Protein AF-A0A1W9U8R4-F1 (afdb_monomer)

Mean predicted aligned error: 6.57 Å

Sequence (108 aa):
MMEIALIGDRHTIYGFRLAGIKKTFLIEDSRQEDIRGILKDLFEDSTALILITEKIAAKIRVLLEEANRFRKGIMPIILQIPDSGGPLISAVDPMRELIKRTVGFEIA

pLDDT: mean 86.46, std 8.73, range [57.38, 96.38]

Structure (mmCIF, N/CA/C/O backbone):
data_AF-A0A1W9U8R4-F1
#
_entry.id   AF-A0A1W9U8R4-F1
#
loop_
_atom_site.group_PDB
_atom_site.id
_atom_site.type_symbol
_atom_site.label_atom_id
_atom_site.label_alt_id
_atom_site.label_comp_id
_atom_site.label_asym_id
_atom_site.label_entity_id
_atom_site.label_seq_id
_atom_site.pdbx_PDB_ins_code
_atom_site.Cartn_x
_atom_site.Cartn_y
_atom_site.Cartn_z
_atom_site.occupancy
_atom_site.B_iso_or_equiv
_atom_site.auth_seq_id
_atom_site.auth_comp_id
_atom_site.auth_asym_id
_atom_site.auth_atom_id
_atom_site.pdbx_PDB_model_num
ATOM 1 N N . MET A 1 1 ? -12.034 -2.501 14.648 1.00 57.38 1 MET A N 1
ATOM 2 C CA . MET A 1 1 ? -11.620 -3.745 13.955 1.00 57.38 1 MET A CA 1
ATOM 3 C C . MET A 1 1 ? -10.298 -3.462 13.265 1.00 57.38 1 MET A C 1
ATOM 5 O O . MET A 1 1 ? -10.107 -2.329 12.855 1.00 57.38 1 MET A O 1
ATOM 9 N N . MET A 1 2 ? -9.389 -4.435 13.179 1.00 75.19 2 MET A N 1
ATOM 10 C CA . MET A 1 2 ? -8.148 -4.269 12.414 1.00 75.19 2 MET A CA 1
ATOM 11 C C . MET A 1 2 ? -8.481 -4.378 10.927 1.00 75.19 2 MET A C 1
ATOM 13 O O . MET A 1 2 ? -8.831 -5.457 10.456 1.00 75.19 2 MET A O 1
ATOM 17 N N . GLU A 1 3 ? -8.434 -3.258 10.210 1.00 89.12 3 GLU A N 1
ATOM 18 C CA . GLU A 1 3 ? -8.718 -3.235 8.775 1.00 89.12 3 GLU A CA 1
ATOM 19 C C . GLU A 1 3 ? -7.447 -3.430 7.943 1.00 89.12 3 GLU A C 1
ATOM 21 O O . GLU A 1 3 ? -6.364 -2.962 8.309 1.00 89.12 3 GLU A O 1
ATOM 26 N N . ILE A 1 4 ? -7.602 -4.106 6.803 1.00 93.69 4 ILE A N 1
ATOM 27 C CA . ILE A 1 4 ? -6.568 -4.246 5.777 1.00 93.69 4 ILE A CA 1
ATOM 28 C C . ILE A 1 4 ? -6.966 -3.364 4.596 1.00 93.69 4 ILE A C 1
ATOM 30 O O . ILE A 1 4 ? -8.079 -3.488 4.077 1.00 93.69 4 ILE A O 1
ATOM 34 N N . ALA A 1 5 ? -6.050 -2.501 4.172 1.00 95.56 5 ALA A N 1
ATOM 35 C CA . ALA A 1 5 ? -6.177 -1.698 2.968 1.00 95.56 5 ALA A CA 1
ATOM 36 C C . ALA A 1 5 ? -5.251 -2.226 1.868 1.00 95.56 5 ALA A C 1
ATOM 38 O O . ALA A 1 5 ? -4.159 -2.711 2.158 1.00 95.56 5 ALA A O 1
ATOM 39 N N . LEU A 1 6 ? -5.669 -2.103 0.610 1.00 96.38 6 LEU A N 1
ATOM 40 C CA . LEU A 1 6 ? -4.841 -2.417 -0.553 1.00 96.38 6 LEU A CA 1
ATOM 41 C C . LEU A 1 6 ? -4.737 -1.209 -1.482 1.00 96.38 6 LEU A C 1
ATOM 43 O O . LEU A 1 6 ? -5.750 -0.644 -1.885 1.00 96.38 6 LEU A O 1
ATOM 47 N N . ILE A 1 7 ? -3.516 -0.870 -1.871 1.00 95.62 7 ILE A N 1
ATOM 48 C CA . ILE A 1 7 ? -3.191 0.148 -2.867 1.00 95.62 7 ILE A CA 1
ATOM 49 C C . ILE A 1 7 ? -2.509 -0.563 -4.042 1.00 95.62 7 ILE A C 1
ATOM 51 O O . ILE A 1 7 ? -1.427 -1.127 -3.887 1.00 95.62 7 ILE A O 1
ATOM 55 N N . GLY A 1 8 ? -3.137 -0.590 -5.213 1.00 94.00 8 GLY A N 1
ATOM 56 C CA . GLY A 1 8 ? -2.706 -1.492 -6.287 1.00 94.00 8 GLY A CA 1
ATOM 57 C C . GLY A 1 8 ? -3.098 -1.049 -7.688 1.00 94.00 8 GLY A C 1
ATOM 58 O O . GLY A 1 8 ? -3.794 -0.048 -7.869 1.00 94.00 8 GLY A O 1
ATOM 59 N N . ASP A 1 9 ? -2.631 -1.808 -8.679 1.00 91.25 9 ASP A N 1
ATOM 60 C CA . ASP A 1 9 ? -3.139 -1.753 -10.048 1.00 91.25 9 ASP A CA 1
ATOM 61 C C . ASP A 1 9 ? -4.514 -2.424 -10.142 1.00 91.25 9 ASP A C 1
ATOM 63 O O . ASP A 1 9 ? -4.972 -3.129 -9.232 1.00 91.25 9 ASP A O 1
ATOM 67 N N . ARG A 1 10 ? -5.165 -2.228 -11.287 1.00 92.44 10 ARG A N 1
ATOM 68 C CA . ARG A 1 10 ? -6.513 -2.727 -11.544 1.00 92.44 10 ARG A CA 1
ATOM 69 C C . ARG A 1 10 ? -6.661 -4.231 -11.335 1.00 92.44 10 ARG A C 1
ATOM 71 O O . ARG A 1 10 ? -7.617 -4.658 -10.685 1.00 92.44 10 ARG A O 1
ATOM 78 N N . HIS A 1 11 ? -5.750 -5.037 -11.875 1.00 92.62 11 HIS A N 1
ATOM 79 C CA . HIS A 1 11 ? -5.886 -6.492 -11.835 1.00 92.62 11 HIS A CA 1
ATOM 80 C C . HIS A 1 11 ? -5.682 -7.022 -10.418 1.00 92.62 11 HIS A C 1
ATOM 82 O O . HIS A 1 11 ? -6.489 -7.823 -9.939 1.00 92.62 11 HIS A O 1
ATOM 88 N N . THR A 1 12 ? -4.657 -6.526 -9.721 1.00 93.69 12 THR A N 1
ATOM 89 C CA . THR A 1 12 ? -4.384 -6.915 -8.333 1.00 93.69 12 THR A CA 1
ATOM 90 C C . THR A 1 12 ? -5.555 -6.541 -7.426 1.00 93.69 12 THR A C 1
ATOM 92 O O . THR A 1 12 ? -6.047 -7.385 -6.677 1.00 93.69 12 THR A O 1
ATOM 95 N N . ILE A 1 13 ? -6.091 -5.320 -7.540 1.00 94.75 13 ILE A N 1
ATOM 96 C CA . ILE A 1 13 ? -7.249 -4.889 -6.742 1.00 94.75 13 ILE A CA 1
ATOM 97 C C . ILE A 1 13 ? -8.456 -5.791 -6.962 1.00 94.75 13 ILE A C 1
ATOM 99 O O . ILE A 1 13 ? -9.084 -6.208 -5.988 1.00 94.75 13 ILE A O 1
ATOM 103 N N . TYR A 1 14 ? -8.797 -6.108 -8.210 1.00 94.25 14 TYR A N 1
ATOM 104 C CA . TYR A 1 14 ? -9.944 -6.973 -8.465 1.00 94.25 14 TYR A CA 1
ATOM 105 C C . TYR A 1 14 ? -9.746 -8.376 -7.890 1.00 94.25 14 TYR A C 1
ATOM 107 O O . TYR A 1 14 ? -10.670 -8.890 -7.259 1.00 94.25 14 TYR A O 1
ATOM 115 N N . GLY A 1 15 ? -8.545 -8.949 -8.000 1.00 94.12 15 GLY A N 1
ATOM 116 C CA . GLY A 1 15 ? -8.224 -10.230 -7.369 1.00 94.12 15 GLY A CA 1
ATOM 117 C C . GLY A 1 15 ? -8.425 -10.205 -5.850 1.00 94.12 15 GLY A C 1
ATOM 118 O O . GLY A 1 15 ? -9.109 -11.060 -5.289 1.00 94.12 15 GLY A O 1
ATOM 119 N N . PHE A 1 16 ? -7.911 -9.181 -5.172 1.00 94.88 16 PHE A N 1
ATOM 120 C CA . PHE A 1 16 ? -8.030 -9.072 -3.715 1.00 94.88 16 PHE A CA 1
ATOM 121 C C . PHE A 1 16 ? -9.434 -8.703 -3.228 1.00 94.88 16 PHE A C 1
ATOM 123 O O . PHE A 1 16 ? -9.830 -9.117 -2.137 1.00 94.88 16 PHE A O 1
ATOM 130 N N . ARG A 1 17 ? -10.224 -7.982 -4.032 1.00 95.00 17 ARG A N 1
ATOM 131 C CA . ARG A 1 17 ? -11.647 -7.753 -3.737 1.00 95.00 17 ARG A CA 1
ATOM 132 C C . ARG A 1 17 ? -12.430 -9.058 -3.733 1.00 95.00 17 ARG A C 1
ATOM 134 O O . ARG A 1 17 ? -13.262 -9.251 -2.850 1.00 95.00 17 ARG A O 1
ATOM 141 N N . LEU A 1 18 ? -12.135 -9.964 -4.668 1.00 94.81 18 LEU A N 1
ATOM 142 C CA . LEU A 1 18 ? -12.712 -11.312 -4.676 1.00 94.81 18 LEU A CA 1
ATOM 143 C C . LEU A 1 18 ? -12.271 -12.125 -3.450 1.00 94.81 18 LEU A C 1
ATOM 145 O O . LEU A 1 18 ? -13.064 -12.890 -2.911 1.00 94.81 18 LEU A O 1
ATOM 149 N N . ALA A 1 19 ? -11.048 -11.903 -2.961 1.00 92.50 19 ALA A N 1
ATOM 150 C CA . ALA A 1 19 ? -10.534 -12.504 -1.728 1.00 92.50 19 ALA A CA 1
ATOM 151 C C . ALA A 1 19 ? -11.064 -11.849 -0.431 1.00 92.50 19 ALA A C 1
ATOM 153 O O . ALA A 1 19 ? -10.680 -12.256 0.664 1.00 92.50 19 ALA A O 1
ATOM 154 N N . GLY A 1 20 ? -11.944 -10.844 -0.525 1.00 91.75 20 GLY A N 1
ATOM 155 C CA . GLY A 1 20 ? -12.618 -10.235 0.625 1.00 91.75 20 GLY A CA 1
ATOM 156 C C . GLY A 1 20 ? -11.980 -8.954 1.173 1.00 91.75 20 GLY A C 1
ATOM 157 O O . GLY A 1 20 ? -12.491 -8.407 2.154 1.00 91.75 20 GLY A O 1
ATOM 158 N N . ILE A 1 21 ? -10.923 -8.421 0.548 1.00 93.56 21 ILE A N 1
ATOM 159 C CA . ILE A 1 21 ? -10.389 -7.099 0.910 1.00 93.56 21 ILE A CA 1
ATOM 160 C C . ILE A 1 21 ? -11.314 -6.015 0.353 1.00 93.56 21 ILE A C 1
ATOM 162 O O . ILE A 1 21 ? -11.434 -5.834 -0.857 1.00 93.56 21 ILE A O 1
ATOM 166 N N . LYS A 1 22 ? -11.975 -5.276 1.248 1.00 91.56 22 LYS A N 1
ATOM 167 C CA . LYS A 1 22 ? -12.975 -4.260 0.875 1.00 91.56 22 LYS A CA 1
ATOM 168 C C . LYS A 1 22 ? -12.375 -2.874 0.638 1.00 91.56 22 LYS A C 1
ATOM 170 O O . LYS A 1 22 ? -12.833 -2.155 -0.245 1.00 91.56 22 LYS A O 1
ATOM 175 N N . LYS 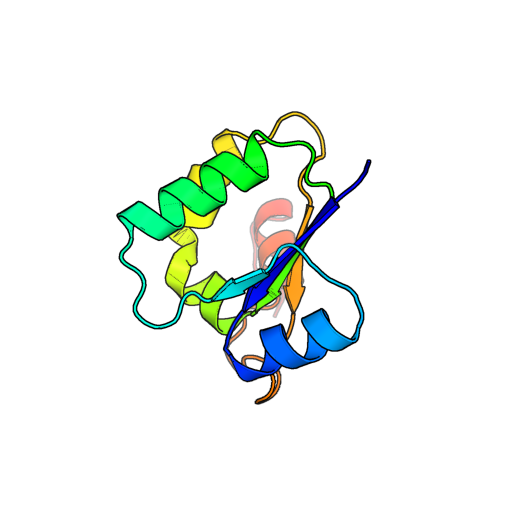A 1 23 ? -11.370 -2.493 1.430 1.00 94.19 23 LYS A N 1
ATOM 176 C CA . LYS A 1 23 ? -10.760 -1.157 1.418 1.00 94.19 23 LYS A CA 1
ATOM 177 C C . LYS A 1 23 ? -9.634 -1.127 0.383 1.00 94.19 23 LYS A C 1
ATOM 179 O O . LYS A 1 23 ? -8.488 -1.436 0.690 1.00 94.19 23 LYS A O 1
ATOM 184 N N . THR A 1 24 ? -9.975 -0.839 -0.870 1.00 94.75 24 THR A N 1
ATOM 185 C CA . THR A 1 24 ? -9.024 -0.884 -1.993 1.00 94.75 24 THR A CA 1
ATOM 186 C C . THR A 1 24 ? -8.956 0.443 -2.738 1.00 94.75 24 THR A C 1
ATOM 188 O O . THR A 1 24 ? -10.004 1.010 -3.041 1.00 94.75 24 THR A O 1
ATOM 191 N N . PHE A 1 25 ? -7.755 0.882 -3.110 1.00 94.38 25 PHE A N 1
ATOM 192 C CA . PHE A 1 25 ? -7.503 2.154 -3.789 1.00 94.38 25 PHE A CA 1
ATOM 193 C C . PHE A 1 25 ? -6.689 1.939 -5.062 1.00 94.38 25 PHE A C 1
ATOM 195 O O . PHE A 1 25 ? -5.548 1.476 -5.010 1.00 94.38 25 PHE A O 1
ATOM 202 N N . LEU A 1 26 ? -7.284 2.289 -6.201 1.00 92.12 26 LEU A N 1
ATOM 203 C CA . LEU A 1 26 ? -6.635 2.273 -7.509 1.00 92.12 26 LEU A CA 1
ATOM 204 C C . LEU A 1 26 ? -5.900 3.604 -7.715 1.00 92.12 26 LEU A C 1
ATOM 206 O O . LEU A 1 26 ? -6.527 4.650 -7.599 1.00 92.12 26 LEU A O 1
ATOM 210 N N . ILE A 1 27 ? -4.598 3.567 -8.022 1.00 84.44 27 ILE A N 1
ATOM 211 C CA . ILE A 1 27 ? -3.746 4.773 -8.180 1.00 84.44 27 ILE A CA 1
ATOM 212 C C . ILE A 1 27 ? -3.443 5.082 -9.664 1.00 84.44 27 ILE A C 1
ATOM 214 O O . ILE A 1 27 ? -2.674 5.992 -9.985 1.00 84.44 27 ILE A O 1
ATOM 218 N N . GLU A 1 28 ? -4.035 4.333 -10.601 1.00 77.44 28 GLU A N 1
ATOM 219 C CA . GLU A 1 28 ? -3.951 4.635 -12.038 1.00 77.44 28 GLU A CA 1
ATOM 220 C C . GLU A 1 28 ? -4.442 6.076 -12.281 1.00 77.44 28 GLU A C 1
ATOM 222 O O . GLU A 1 28 ? -5.551 6.430 -11.890 1.00 77.44 28 GLU A O 1
ATOM 227 N N . ASP A 1 29 ? -3.570 6.923 -12.841 1.00 69.75 29 ASP A N 1
ATOM 228 C CA . ASP A 1 29 ? -3.825 8.331 -13.198 1.00 69.75 29 ASP A CA 1
ATOM 229 C C . ASP A 1 29 ? -4.371 9.258 -12.091 1.00 69.75 29 ASP A C 1
ATOM 231 O O . ASP A 1 29 ? -4.861 10.353 -12.369 1.00 69.75 29 ASP A O 1
ATOM 235 N N . SER A 1 30 ? -4.241 8.870 -10.819 1.00 78.19 30 SER A N 1
ATOM 236 C CA . SER A 1 30 ? -4.662 9.708 -9.688 1.00 78.19 30 SER A CA 1
ATOM 237 C C . SER A 1 30 ? -3.719 10.897 -9.481 1.00 78.19 30 SER A C 1
ATOM 239 O O . SER A 1 30 ? -2.495 10.763 -9.599 1.00 78.19 30 SER A O 1
ATOM 241 N N . ARG A 1 31 ? -4.270 12.067 -9.129 1.00 81.75 31 ARG A N 1
ATOM 242 C CA . ARG A 1 31 ? -3.459 13.251 -8.808 1.00 81.75 31 ARG A CA 1
ATOM 243 C C . ARG A 1 31 ? -2.724 13.040 -7.489 1.00 81.75 31 ARG A C 1
ATOM 245 O O . ARG A 1 31 ? -3.220 12.363 -6.592 1.00 81.75 31 ARG A O 1
ATOM 252 N N . GLN A 1 32 ? -1.556 13.664 -7.333 1.00 80.38 32 GLN A N 1
ATOM 253 C CA . GLN A 1 32 ? -0.776 13.550 -6.092 1.00 80.38 32 GLN A CA 1
ATOM 254 C C . GLN A 1 32 ? -1.559 14.014 -4.855 1.00 80.38 32 GLN A C 1
ATOM 256 O O . GLN A 1 32 ? -1.420 13.411 -3.792 1.00 80.38 32 GLN A O 1
ATOM 261 N N . GLU A 1 33 ? -2.392 15.051 -4.990 1.00 80.00 33 GLU A N 1
ATOM 262 C CA . GLU A 1 33 ? -3.254 15.537 -3.906 1.00 80.00 33 GLU A CA 1
ATOM 263 C C . GLU A 1 33 ? -4.229 14.457 -3.407 1.00 80.00 33 GLU A C 1
ATOM 265 O O . GLU A 1 33 ? -4.369 14.275 -2.197 1.00 80.00 33 GLU A O 1
ATOM 270 N N . ASP A 1 34 ? -4.837 13.695 -4.319 1.00 88.31 34 ASP A N 1
ATOM 271 C CA . ASP A 1 34 ? -5.799 12.640 -3.978 1.00 88.31 34 ASP A CA 1
ATOM 272 C C . ASP A 1 34 ? -5.106 11.495 -3.227 1.00 88.31 34 ASP A C 1
ATOM 274 O O . ASP A 1 34 ? -5.593 11.004 -2.208 1.00 88.31 34 ASP A O 1
ATOM 278 N N . ILE A 1 35 ? -3.907 11.120 -3.686 1.00 91.00 35 ILE A N 1
ATOM 279 C CA . ILE A 1 35 ? -3.083 10.078 -3.059 1.00 91.00 35 ILE A CA 1
ATOM 280 C C . ILE A 1 35 ? -2.680 10.492 -1.640 1.00 91.00 35 ILE A C 1
ATOM 282 O O . ILE A 1 35 ? -2.716 9.670 -0.724 1.00 91.00 35 ILE A O 1
ATOM 286 N N . ARG A 1 36 ? -2.327 11.768 -1.432 1.00 90.62 36 ARG A N 1
ATOM 287 C CA . ARG A 1 36 ? -2.027 12.301 -0.094 1.00 90.62 36 ARG A CA 1
ATOM 288 C C . ARG A 1 36 ? -3.224 12.195 0.844 1.00 90.62 36 ARG A C 1
ATOM 290 O O . ARG A 1 36 ? -3.030 11.801 1.991 1.00 90.62 36 ARG A O 1
ATOM 297 N N . GLY A 1 37 ? -4.427 12.519 0.369 1.00 90.81 37 GLY A N 1
ATOM 298 C CA . GLY A 1 37 ? -5.662 12.364 1.142 1.00 90.81 37 GLY A CA 1
ATOM 299 C C . GLY A 1 37 ? -5.884 10.915 1.573 1.00 90.81 37 GLY A C 1
ATOM 300 O O . GLY A 1 37 ? -5.988 10.642 2.765 1.00 90.81 37 GLY A O 1
ATOM 301 N N . ILE A 1 38 ? -5.818 9.978 0.619 1.00 92.50 38 ILE A N 1
ATOM 302 C CA . ILE A 1 38 ? -5.958 8.535 0.880 1.00 92.50 38 ILE A CA 1
ATOM 303 C C . ILE A 1 38 ? -4.945 8.058 1.925 1.00 92.50 38 ILE A C 1
ATOM 305 O O . ILE A 1 38 ? -5.306 7.360 2.869 1.00 92.50 38 ILE A O 1
ATOM 309 N N . LEU A 1 39 ? -3.668 8.417 1.768 1.00 92.88 39 LEU A N 1
ATOM 310 C CA . LEU A 1 39 ? -2.629 8.006 2.710 1.00 92.88 39 LEU A CA 1
ATOM 311 C C . LEU A 1 39 ? -2.846 8.617 4.094 1.00 92.88 39 LEU A C 1
ATOM 313 O O . LEU A 1 39 ? -2.695 7.917 5.088 1.00 92.88 39 LEU A O 1
ATOM 317 N N . LYS A 1 40 ? -3.220 9.895 4.178 1.00 90.25 40 LYS A N 1
ATOM 318 C CA . LYS A 1 40 ? -3.519 10.532 5.461 1.00 90.25 40 LYS A CA 1
ATOM 319 C C . LYS A 1 40 ? -4.645 9.792 6.183 1.00 90.25 40 LYS A C 1
ATOM 321 O O . LYS A 1 40 ? -4.455 9.394 7.330 1.00 90.25 40 LYS A O 1
ATOM 326 N N . ASP A 1 41 ? -5.748 9.527 5.489 1.00 89.75 41 ASP A N 1
ATOM 327 C CA . ASP A 1 41 ? -6.886 8.797 6.048 1.00 89.75 41 ASP A CA 1
ATOM 328 C C . ASP A 1 41 ? -6.467 7.394 6.501 1.00 89.75 41 ASP A C 1
ATOM 330 O O . ASP A 1 41 ? -6.794 6.969 7.603 1.00 89.75 41 ASP A O 1
ATOM 334 N N . LEU A 1 42 ? -5.666 6.680 5.705 1.00 91.44 42 LEU A N 1
ATOM 335 C CA . LEU A 1 42 ? -5.195 5.340 6.059 1.00 91.44 42 LEU A CA 1
ATOM 336 C C . LEU A 1 42 ? -4.297 5.298 7.300 1.00 91.44 42 LEU A C 1
ATOM 338 O O . LEU A 1 42 ? -4.317 4.291 8.008 1.00 91.44 42 LEU A O 1
ATOM 342 N N . PHE A 1 43 ? -3.518 6.349 7.554 1.00 88.44 43 PHE A N 1
ATOM 343 C CA . PHE A 1 43 ? -2.634 6.447 8.718 1.00 88.44 43 PHE A CA 1
ATOM 344 C C . PHE A 1 43 ? -3.323 7.011 9.966 1.00 88.44 43 PHE A C 1
ATOM 346 O O . PHE A 1 43 ? -2.892 6.706 11.079 1.00 88.44 43 PHE A O 1
ATOM 353 N N . GLU A 1 44 ? -4.358 7.838 9.801 1.00 82.00 44 GLU A N 1
ATOM 354 C CA . GLU A 1 44 ? -5.143 8.386 10.914 1.00 82.00 44 GLU A CA 1
ATOM 355 C C . GLU A 1 44 ? -6.242 7.425 11.392 1.00 82.00 44 GLU A C 1
ATOM 357 O O . GLU A 1 44 ? -6.579 7.424 12.579 1.00 82.00 44 GLU A O 1
ATOM 362 N N . ASP A 1 45 ? -6.775 6.604 10.487 1.00 74.12 45 ASP A N 1
ATOM 363 C CA . ASP A 1 45 ? -7.818 5.615 10.749 1.00 74.12 45 ASP A CA 1
ATOM 364 C C . ASP A 1 45 ? -7.262 4.321 11.387 1.00 74.12 45 ASP A C 1
ATOM 366 O O . ASP A 1 45 ? -6.055 4.093 11.474 1.00 74.12 45 ASP A O 1
ATOM 370 N N . SER A 1 46 ? -8.146 3.419 11.820 1.00 79.00 46 SER A N 1
ATOM 371 C CA . SER A 1 46 ? -7.805 2.147 12.492 1.00 79.00 46 SER A CA 1
ATOM 372 C C . SER A 1 46 ? -7.245 1.065 11.544 1.00 79.00 46 SER A C 1
ATOM 374 O O . SER A 1 46 ? -7.515 -0.131 11.713 1.00 79.00 46 SER A O 1
ATOM 376 N N . THR A 1 47 ? -6.484 1.461 10.521 1.00 90.31 47 THR A N 1
ATOM 377 C CA . THR A 1 47 ? -5.877 0.543 9.549 1.00 90.31 47 THR A CA 1
ATOM 378 C C . THR A 1 47 ? -4.693 -0.174 10.193 1.00 90.31 47 THR A C 1
ATOM 380 O O . THR A 1 47 ? -3.756 0.453 10.684 1.00 90.31 47 THR A O 1
ATOM 383 N N . ALA A 1 48 ? -4.707 -1.506 10.181 1.00 91.75 48 ALA A N 1
ATOM 384 C CA . ALA A 1 48 ? -3.613 -2.305 10.727 1.00 91.75 48 ALA A CA 1
ATOM 385 C C . ALA A 1 48 ? -2.542 -2.610 9.671 1.00 91.75 48 ALA A C 1
ATOM 387 O O . ALA A 1 48 ? -1.347 -2.568 9.960 1.00 91.75 48 ALA A O 1
ATOM 388 N N . LEU A 1 49 ? -2.965 -2.907 8.442 1.00 92.88 49 LEU A N 1
ATOM 389 C CA . LEU A 1 49 ? -2.081 -3.334 7.362 1.00 92.88 49 LEU A CA 1
ATOM 390 C C . LEU A 1 49 ? -2.445 -2.615 6.065 1.00 92.88 49 LEU A C 1
ATOM 392 O O . LEU A 1 49 ? -3.595 -2.650 5.633 1.00 92.88 49 LEU A O 1
ATOM 396 N N . ILE A 1 50 ? -1.451 -2.002 5.434 1.00 95.44 50 ILE A N 1
ATOM 397 C CA . ILE A 1 50 ? -1.536 -1.439 4.091 1.00 95.44 50 ILE A CA 1
ATOM 398 C C . ILE A 1 50 ? -0.704 -2.332 3.178 1.00 95.44 50 ILE A C 1
ATOM 400 O O . ILE A 1 50 ? 0.525 -2.335 3.243 1.00 95.44 50 ILE A O 1
ATOM 404 N N . LEU A 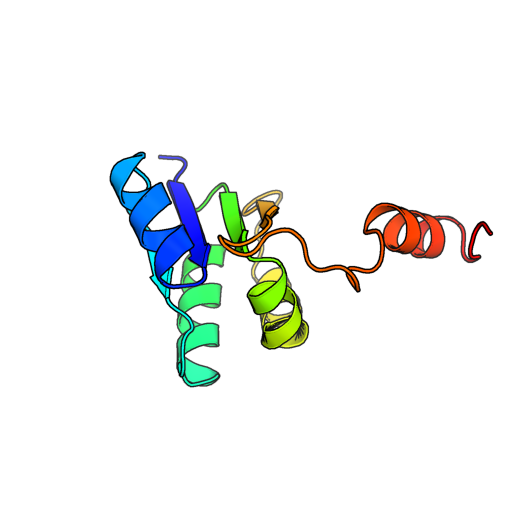1 51 ? -1.381 -3.090 2.326 1.00 95.94 51 LEU A N 1
ATOM 405 C CA . LEU A 1 51 ? -0.766 -3.766 1.195 1.00 95.94 51 LEU A CA 1
ATOM 406 C C . LEU A 1 51 ? -0.596 -2.748 0.072 1.00 95.94 51 LEU A C 1
ATOM 408 O O . LEU A 1 51 ? -1.531 -2.016 -0.251 1.00 95.94 51 LEU A O 1
ATOM 412 N N . ILE A 1 52 ? 0.581 -2.700 -0.537 1.00 95.50 52 ILE A N 1
ATOM 413 C CA . ILE A 1 52 ? 0.838 -1.825 -1.676 1.00 95.50 52 ILE A CA 1
ATOM 414 C C . ILE A 1 52 ? 1.647 -2.555 -2.739 1.00 95.50 52 ILE A C 1
ATOM 416 O O . ILE A 1 52 ? 2.632 -3.214 -2.425 1.00 95.50 52 ILE A O 1
ATOM 420 N N . THR A 1 53 ? 1.256 -2.449 -4.007 1.00 94.19 53 THR A N 1
ATOM 421 C CA . THR A 1 53 ? 2.058 -3.045 -5.084 1.00 94.19 53 THR A CA 1
ATOM 422 C C . THR A 1 53 ? 3.403 -2.325 -5.219 1.00 94.19 53 THR A C 1
ATOM 424 O O . THR A 1 53 ? 3.429 -1.091 -5.202 1.00 94.19 53 THR A O 1
ATOM 427 N N . GLU A 1 54 ? 4.497 -3.059 -5.419 1.00 92.12 54 GLU A N 1
ATOM 428 C CA . GLU A 1 54 ? 5.875 -2.541 -5.511 1.00 92.12 54 GLU A CA 1
ATOM 429 C C . GLU A 1 54 ? 6.019 -1.377 -6.504 1.00 92.12 54 GLU A C 1
ATOM 431 O O . GLU A 1 54 ? 6.600 -0.341 -6.176 1.00 92.12 54 GLU A O 1
ATOM 436 N N . LYS A 1 55 ? 5.431 -1.494 -7.705 1.00 90.25 55 LYS A N 1
ATOM 437 C CA . LYS A 1 55 ? 5.481 -0.432 -8.727 1.00 90.25 55 LYS A CA 1
ATOM 438 C C . LYS A 1 55 ? 4.849 0.871 -8.242 1.00 90.25 55 LYS A C 1
ATOM 440 O O . LYS A 1 55 ? 5.381 1.955 -8.486 1.00 90.25 55 LYS A O 1
ATOM 445 N N . ILE A 1 56 ? 3.724 0.775 -7.535 1.00 91.69 56 ILE A N 1
ATOM 446 C CA . ILE A 1 56 ? 3.044 1.949 -6.984 1.00 91.69 56 ILE A CA 1
ATOM 447 C C . ILE A 1 56 ? 3.839 2.504 -5.810 1.00 91.69 56 ILE A C 1
ATOM 449 O O . ILE A 1 56 ? 4.078 3.708 -5.788 1.00 91.69 56 ILE A O 1
ATOM 453 N N . ALA A 1 57 ? 4.319 1.657 -4.895 1.00 92.31 57 ALA A N 1
ATOM 454 C CA . ALA A 1 57 ? 5.159 2.089 -3.780 1.00 92.31 57 ALA A CA 1
ATOM 455 C C . ALA A 1 57 ? 6.392 2.874 -4.255 1.00 92.31 57 ALA A C 1
ATOM 457 O O . ALA A 1 57 ? 6.699 3.928 -3.699 1.00 92.31 57 ALA A O 1
ATOM 458 N N . ALA A 1 58 ? 7.039 2.426 -5.335 1.00 89.44 58 ALA A N 1
ATOM 459 C CA . ALA A 1 58 ? 8.135 3.154 -5.965 1.00 89.44 58 ALA A CA 1
ATOM 460 C C . ALA A 1 58 ? 7.687 4.516 -6.532 1.00 89.44 58 ALA A C 1
ATOM 462 O O . ALA A 1 58 ? 8.352 5.527 -6.300 1.00 89.44 58 ALA A O 1
ATOM 463 N N . LYS A 1 59 ? 6.538 4.569 -7.223 1.00 90.06 59 LYS A N 1
ATOM 464 C CA . LYS A 1 59 ? 5.977 5.800 -7.813 1.00 90.06 59 LYS A CA 1
ATOM 465 C C . LYS A 1 59 ? 5.614 6.855 -6.763 1.00 90.06 59 LYS A C 1
ATOM 467 O O . LYS A 1 59 ? 5.791 8.044 -7.015 1.00 90.06 59 LYS A O 1
ATOM 472 N N . ILE A 1 60 ? 5.106 6.439 -5.601 1.00 91.50 60 ILE A N 1
ATOM 473 C CA . ILE A 1 60 ? 4.616 7.344 -4.546 1.00 91.50 60 ILE A CA 1
ATOM 474 C C . ILE A 1 60 ? 5.516 7.375 -3.305 1.00 91.50 60 ILE A C 1
ATOM 476 O O . ILE A 1 60 ? 5.068 7.795 -2.239 1.00 91.50 60 ILE A O 1
ATOM 480 N N . ARG A 1 61 ? 6.786 6.963 -3.426 1.00 90.12 61 ARG A N 1
ATOM 481 C CA . ARG A 1 61 ? 7.717 6.812 -2.292 1.00 90.12 61 ARG A CA 1
ATOM 482 C C . ARG A 1 61 ? 7.780 8.046 -1.391 1.00 90.12 61 ARG A C 1
ATOM 484 O O . ARG A 1 61 ? 7.676 7.920 -0.178 1.00 90.12 61 ARG A O 1
ATOM 491 N N . VAL A 1 62 ? 7.875 9.234 -1.989 1.00 91.25 62 VAL A N 1
ATOM 492 C CA . VAL A 1 62 ? 7.912 10.509 -1.250 1.00 91.25 62 VAL A CA 1
ATOM 493 C C . VAL A 1 62 ? 6.632 10.718 -0.435 1.00 91.25 62 VAL A C 1
ATOM 495 O O . VAL A 1 62 ? 6.696 11.103 0.726 1.00 91.25 62 VAL A O 1
ATOM 498 N N . LEU A 1 63 ? 5.465 10.402 -1.004 1.00 92.50 63 LEU A N 1
ATOM 499 C CA . LEU A 1 63 ? 4.181 10.538 -0.310 1.00 92.50 63 LEU A CA 1
ATOM 500 C C . LEU A 1 63 ? 4.035 9.516 0.826 1.00 92.50 63 LEU A C 1
ATOM 502 O O . LEU A 1 63 ? 3.479 9.843 1.870 1.00 92.50 63 LEU A O 1
ATOM 506 N N . LEU A 1 64 ? 4.561 8.297 0.655 1.00 91.31 64 LEU A N 1
ATOM 507 C CA . LEU A 1 64 ? 4.605 7.286 1.719 1.00 91.31 64 LEU A CA 1
ATOM 508 C C . LEU A 1 64 ? 5.497 7.728 2.883 1.00 91.31 64 LEU A C 1
ATOM 510 O O . LEU A 1 64 ? 5.115 7.569 4.040 1.00 91.31 64 LEU A O 1
ATOM 514 N N . GLU A 1 65 ? 6.664 8.306 2.591 1.00 90.38 65 GLU A N 1
ATOM 515 C CA . GLU A 1 65 ? 7.563 8.868 3.606 1.00 90.38 65 GLU A CA 1
ATOM 516 C C . GLU A 1 65 ? 6.908 10.041 4.353 1.00 90.38 65 GLU A C 1
ATOM 518 O O . GLU A 1 65 ? 6.991 10.113 5.582 1.00 90.38 65 GLU A O 1
ATOM 523 N N . GLU A 1 66 ? 6.208 10.929 3.637 1.00 91.12 66 GLU A N 1
ATOM 524 C CA . GLU A 1 66 ? 5.410 12.005 4.235 1.00 91.12 66 GLU A CA 1
ATOM 525 C C . GLU A 1 66 ? 4.312 11.449 5.153 1.00 91.12 66 GLU A C 1
ATOM 527 O O . GLU A 1 66 ? 4.175 11.910 6.290 1.00 91.12 66 GLU A O 1
ATOM 532 N N . ALA A 1 67 ? 3.563 10.450 4.679 1.00 89.38 67 ALA A N 1
ATOM 533 C CA . ALA A 1 67 ? 2.454 9.846 5.407 1.00 89.38 67 ALA A CA 1
ATOM 534 C C . ALA A 1 67 ? 2.910 9.092 6.664 1.00 89.38 67 ALA A C 1
ATOM 536 O O . ALA A 1 67 ? 2.233 9.120 7.690 1.00 89.38 67 ALA A O 1
ATOM 537 N N . ASN A 1 68 ? 4.105 8.497 6.629 1.00 87.44 68 ASN A N 1
ATOM 538 C CA . ASN A 1 68 ? 4.683 7.786 7.767 1.00 87.44 68 ASN A CA 1
ATOM 539 C C . ASN A 1 68 ? 4.905 8.684 8.999 1.00 87.44 68 ASN A C 1
ATOM 541 O O . ASN A 1 68 ? 5.003 8.174 10.113 1.00 87.44 68 ASN A O 1
ATOM 545 N N . ARG A 1 69 ? 4.916 10.016 8.839 1.00 87.06 69 ARG A N 1
ATOM 546 C CA . ARG A 1 69 ? 4.939 10.964 9.968 1.00 87.06 69 ARG A CA 1
ATOM 547 C C . ARG A 1 69 ? 3.631 11.003 10.763 1.00 87.06 69 ARG A C 1
ATOM 549 O O . ARG A 1 69 ? 3.653 11.412 11.918 1.00 87.06 69 ARG A O 1
ATOM 556 N N . PHE A 1 70 ? 2.511 10.582 10.173 1.00 84.56 70 PHE A N 1
ATOM 557 C CA . PHE A 1 70 ? 1.211 10.505 10.852 1.00 84.56 70 PHE A CA 1
ATOM 558 C C . PHE A 1 70 ? 1.018 9.193 11.624 1.00 84.56 70 PHE A C 1
ATOM 560 O O . PHE A 1 70 ? 0.035 9.041 12.347 1.00 84.56 70 PHE A O 1
ATOM 567 N N . ARG A 1 71 ? 1.960 8.248 11.498 1.00 83.69 71 ARG A N 1
ATOM 568 C CA . ARG A 1 71 ? 1.913 6.938 12.150 1.00 83.69 71 ARG A CA 1
ATOM 569 C C . ARG A 1 71 ? 1.871 7.078 13.674 1.00 83.69 71 ARG A C 1
ATOM 571 O O . ARG A 1 71 ? 2.757 7.684 14.276 1.00 83.69 71 ARG A O 1
ATOM 578 N N . LYS A 1 72 ? 0.871 6.462 14.313 1.00 78.88 72 LYS A N 1
ATOM 579 C CA . LYS A 1 72 ? 0.729 6.416 15.777 1.00 78.88 72 LYS A CA 1
ATOM 580 C C . LYS A 1 72 ? 1.106 5.027 16.292 1.00 78.88 72 LYS A C 1
ATOM 582 O O . LYS A 1 72 ? 0.350 4.067 16.167 1.00 78.88 72 LYS A O 1
ATOM 587 N N . GLY A 1 73 ? 2.289 4.918 16.893 1.00 84.94 73 GLY A N 1
ATOM 588 C CA . GLY A 1 73 ? 2.809 3.645 17.394 1.00 84.94 73 GLY A CA 1
ATOM 589 C C . GLY A 1 73 ? 3.214 2.699 16.261 1.00 84.94 73 GLY A C 1
ATOM 590 O O . GLY A 1 73 ? 3.910 3.096 15.330 1.00 84.94 73 GLY A O 1
ATOM 591 N N . ILE A 1 74 ? 2.804 1.431 16.349 1.00 83.69 74 ILE A N 1
ATOM 592 C CA . ILE A 1 74 ? 3.223 0.386 15.399 1.00 83.69 74 ILE A CA 1
ATOM 593 C C . ILE A 1 74 ? 2.331 0.273 14.154 1.00 83.69 74 ILE A C 1
ATOM 595 O O . ILE A 1 74 ? 2.711 -0.437 13.226 1.00 83.69 74 ILE A O 1
ATOM 599 N N . MET A 1 75 ? 1.197 0.977 14.086 1.00 86.44 75 MET A N 1
ATOM 600 C CA . MET A 1 75 ? 0.239 0.880 12.975 1.00 86.44 75 MET A CA 1
ATOM 601 C C . MET A 1 75 ? 0.119 2.193 12.189 1.00 86.44 75 MET A C 1
ATOM 603 O O . MET A 1 75 ? 0.283 3.260 12.788 1.00 86.44 75 MET A O 1
ATOM 607 N N . PRO A 1 76 ? -0.173 2.121 10.875 1.00 91.56 76 PRO A N 1
ATOM 608 C CA . PRO A 1 76 ? -0.290 0.899 10.061 1.00 91.56 76 PRO A CA 1
ATOM 609 C C . PRO A 1 76 ? 1.076 0.270 9.719 1.00 91.56 76 PRO A C 1
ATOM 611 O O . PRO A 1 76 ? 2.095 0.960 9.641 1.00 91.56 76 PRO A O 1
ATOM 614 N N . ILE A 1 77 ? 1.106 -1.048 9.497 1.00 91.81 77 ILE A N 1
ATOM 615 C CA . ILE A 1 77 ? 2.237 -1.735 8.849 1.00 91.81 77 ILE A CA 1
ATOM 616 C C . ILE A 1 77 ? 2.060 -1.612 7.335 1.00 91.81 77 ILE A C 1
ATOM 618 O O . ILE A 1 77 ? 0.977 -1.881 6.824 1.00 91.81 77 ILE A O 1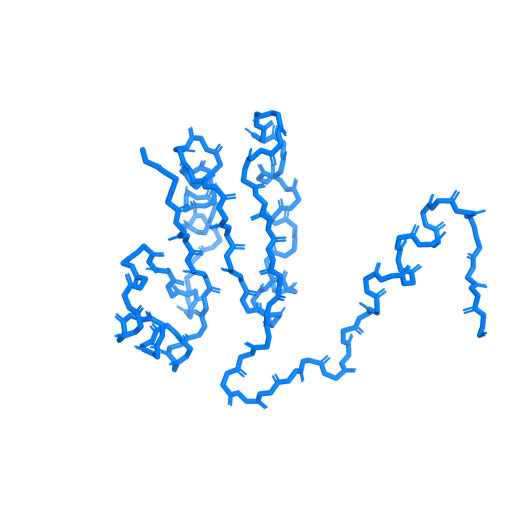
ATOM 622 N N . ILE A 1 78 ? 3.114 -1.232 6.613 1.00 93.38 78 ILE A N 1
ATOM 623 C CA . ILE A 1 78 ? 3.103 -1.175 5.146 1.00 93.38 78 ILE A CA 1
ATOM 624 C C . ILE A 1 78 ? 3.858 -2.388 4.614 1.00 93.38 78 ILE A C 1
ATOM 626 O O . ILE A 1 78 ? 5.026 -2.579 4.954 1.00 93.38 78 ILE A O 1
ATOM 630 N N . LEU A 1 79 ? 3.204 -3.183 3.772 1.00 93.81 79 LEU A N 1
ATOM 631 C CA . LEU A 1 79 ? 3.800 -4.345 3.125 1.00 93.81 79 LEU A CA 1
ATOM 632 C C . LEU A 1 79 ? 3.743 -4.181 1.606 1.00 93.81 79 LEU A C 1
ATOM 634 O O . LEU A 1 79 ? 2.666 -4.035 1.026 1.00 93.81 79 LEU A O 1
ATOM 638 N N . GLN A 1 80 ? 4.917 -4.212 0.978 1.00 93.12 80 GLN A N 1
ATOM 639 C CA . GLN A 1 80 ? 5.040 -4.177 -0.475 1.00 93.12 80 GLN A CA 1
ATOM 640 C C . GLN A 1 80 ? 4.846 -5.585 -1.043 1.00 93.12 80 GLN A C 1
ATOM 642 O O . GLN A 1 80 ? 5.429 -6.538 -0.528 1.00 93.12 80 GLN A O 1
ATOM 647 N N . ILE A 1 81 ? 4.010 -5.710 -2.072 1.00 93.94 81 ILE A N 1
ATOM 648 C CA . ILE A 1 81 ? 3.724 -6.972 -2.761 1.00 93.94 81 ILE A CA 1
ATOM 649 C C . ILE A 1 81 ? 3.940 -6.824 -4.273 1.00 93.94 81 ILE A C 1
ATOM 651 O O . ILE A 1 81 ? 3.771 -5.725 -4.804 1.00 93.94 81 ILE A O 1
ATOM 655 N N . PRO A 1 82 ? 4.258 -7.904 -4.999 1.00 92.69 82 PRO A N 1
ATOM 656 C CA . PRO A 1 82 ? 4.224 -7.893 -6.456 1.00 92.69 82 PRO A CA 1
ATOM 657 C C . PRO A 1 82 ? 2.839 -7.517 -6.994 1.00 92.69 82 PRO A C 1
ATOM 659 O O . PRO A 1 82 ? 1.822 -7.710 -6.322 1.00 92.69 82 PRO A O 1
ATOM 662 N N . ASP A 1 83 ? 2.796 -7.016 -8.225 1.00 90.94 83 ASP A N 1
ATOM 663 C CA . ASP A 1 83 ? 1.540 -6.885 -8.963 1.00 90.94 83 ASP A CA 1
ATOM 664 C C . ASP A 1 83 ? 1.257 -8.118 -9.832 1.00 90.94 83 ASP A C 1
ATOM 666 O O . ASP A 1 83 ? 2.028 -9.079 -9.876 1.00 90.94 83 ASP A O 1
ATOM 670 N N . SER A 1 84 ? 0.126 -8.088 -10.538 1.00 87.31 84 SER A N 1
ATOM 671 C CA . SER A 1 84 ? -0.300 -9.135 -11.474 1.00 87.31 84 SER A CA 1
ATOM 672 C C . SER A 1 84 ? 0.732 -9.499 -12.555 1.00 87.31 84 SER A C 1
ATOM 674 O O . SER A 1 84 ? 0.682 -10.607 -13.087 1.00 87.31 84 SER A O 1
ATOM 676 N N . GLY A 1 85 ? 1.671 -8.602 -12.875 1.00 85.81 85 GLY A N 1
ATOM 677 C CA . GLY A 1 85 ? 2.753 -8.827 -13.834 1.00 85.81 85 GLY A CA 1
ATOM 678 C C . GLY A 1 85 ? 4.028 -9.418 -13.225 1.00 85.81 85 GLY A C 1
AT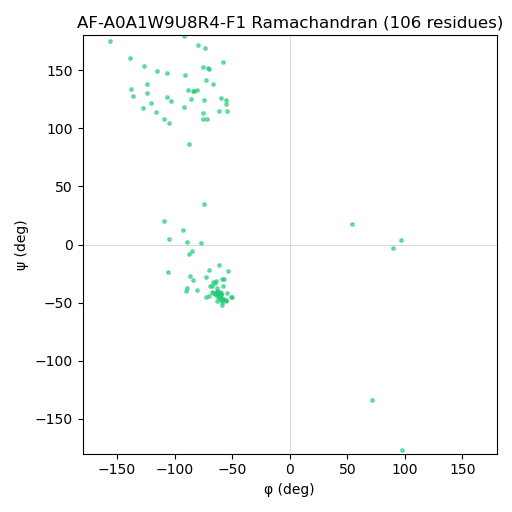OM 679 O O . GLY A 1 85 ? 5.005 -9.599 -13.950 1.00 85.81 85 GLY A O 1
ATOM 680 N N . GLY A 1 86 ? 4.038 -9.711 -11.924 1.00 85.38 86 GLY A N 1
ATOM 681 C CA . GLY A 1 86 ? 5.193 -10.238 -11.204 1.00 85.38 86 GLY A CA 1
ATOM 682 C C . GLY A 1 86 ? 5.995 -9.170 -10.445 1.00 85.38 86 GLY A C 1
ATOM 683 O O . GLY A 1 86 ? 5.597 -8.003 -10.385 1.00 85.38 86 GLY A O 1
ATOM 684 N N . PRO A 1 87 ? 7.109 -9.577 -9.811 1.00 82.94 87 PRO A N 1
ATOM 685 C CA . PRO A 1 87 ? 7.901 -8.702 -8.953 1.00 82.94 87 PRO A CA 1
ATOM 686 C C . PRO A 1 87 ? 8.656 -7.639 -9.755 1.00 82.94 87 PRO A C 1
ATOM 688 O O . PRO A 1 87 ? 9.042 -7.842 -10.911 1.00 82.94 87 PRO A O 1
ATOM 691 N N . LEU A 1 88 ? 8.914 -6.499 -9.123 1.00 81.25 88 LEU A N 1
ATOM 692 C CA . LEU A 1 88 ? 9.730 -5.439 -9.695 1.00 81.25 88 LEU A CA 1
ATOM 693 C C . LEU A 1 88 ? 11.208 -5.870 -9.716 1.00 81.25 88 LEU A C 1
ATOM 695 O O . LEU A 1 88 ? 11.874 -5.896 -8.688 1.00 81.25 88 LEU A O 1
ATOM 699 N N . ILE A 1 89 ? 11.744 -6.161 -10.907 1.00 69.81 89 ILE A N 1
ATOM 700 C CA . ILE A 1 89 ? 13.121 -6.670 -11.107 1.00 69.81 89 ILE A CA 1
ATOM 701 C C . ILE A 1 89 ? 14.190 -5.708 -10.553 1.00 69.81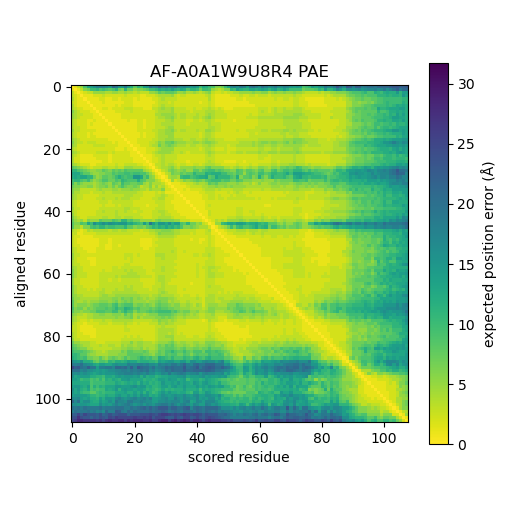 89 ILE A C 1
ATOM 703 O O . ILE A 1 89 ? 15.254 -6.138 -10.119 1.00 69.81 89 ILE A O 1
ATOM 707 N N . SER A 1 90 ? 13.908 -4.402 -10.548 1.00 66.88 90 SER A N 1
ATOM 708 C CA . SER A 1 90 ? 14.796 -3.364 -10.014 1.00 66.88 90 SER A CA 1
ATOM 709 C C . SER A 1 90 ? 14.519 -3.007 -8.550 1.00 66.88 90 SER A C 1
ATOM 711 O O . SER A 1 90 ? 14.968 -1.952 -8.097 1.00 66.88 90 SER A O 1
ATOM 713 N N . ALA A 1 91 ? 13.723 -3.797 -7.824 1.00 62.09 91 ALA A N 1
ATOM 714 C CA . ALA A 1 91 ? 13.497 -3.557 -6.407 1.00 62.09 91 ALA A CA 1
ATOM 715 C C . ALA A 1 91 ? 14.837 -3.676 -5.672 1.00 62.09 91 ALA A C 1
ATOM 717 O O . ALA A 1 91 ? 15.454 -4.739 -5.636 1.00 62.09 91 ALA A O 1
ATOM 718 N N . VAL A 1 92 ? 15.305 -2.559 -5.110 1.00 63.44 92 VAL A N 1
ATOM 719 C CA . VAL A 1 92 ? 16.408 -2.574 -4.147 1.00 63.44 92 VAL A CA 1
ATOM 720 C C . VAL A 1 92 ? 15.988 -3.520 -3.034 1.00 63.44 92 VAL A C 1
ATOM 722 O O . VAL A 1 92 ? 14.914 -3.328 -2.461 1.00 63.44 92 VAL A O 1
ATOM 725 N N . ASP A 1 93 ? 16.805 -4.537 -2.760 1.00 71.50 93 ASP A N 1
ATOM 726 C CA . ASP A 1 93 ? 16.519 -5.495 -1.699 1.00 71.50 93 ASP A CA 1
ATOM 727 C C . ASP A 1 93 ? 16.295 -4.717 -0.387 1.00 71.50 93 ASP A C 1
ATOM 729 O O . ASP A 1 93 ? 17.225 -4.061 0.106 1.00 71.50 93 ASP A O 1
ATOM 733 N N . PRO A 1 94 ? 15.077 -4.748 0.187 1.00 70.19 94 PRO A N 1
ATOM 734 C CA . PRO A 1 94 ? 14.774 -4.024 1.413 1.00 70.19 94 PRO A CA 1
ATOM 735 C C . PRO A 1 94 ? 15.703 -4.426 2.559 1.00 70.19 94 PRO A C 1
ATOM 737 O O . PRO A 1 94 ? 16.005 -3.599 3.419 1.00 70.19 94 PRO A O 1
ATOM 740 N N . MET A 1 95 ? 16.190 -5.672 2.565 1.00 76.69 95 MET A N 1
ATOM 741 C CA . MET A 1 95 ? 17.178 -6.140 3.531 1.00 76.69 95 MET A CA 1
ATOM 742 C C . MET A 1 95 ? 18.524 -5.466 3.321 1.00 76.69 95 MET A C 1
ATOM 744 O O . MET A 1 95 ? 19.127 -5.043 4.304 1.00 76.69 95 MET A O 1
ATOM 748 N N . ARG A 1 96 ? 18.976 -5.274 2.076 1.00 79.56 96 ARG A N 1
ATOM 749 C CA . ARG A 1 96 ? 20.206 -4.509 1.804 1.00 79.56 96 ARG A CA 1
ATOM 750 C C . ARG A 1 96 ? 20.102 -3.071 2.292 1.00 79.56 96 ARG A C 1
ATOM 752 O O . ARG A 1 96 ? 21.029 -2.588 2.937 1.00 79.56 96 ARG A O 1
ATOM 759 N N . GLU A 1 97 ? 18.983 -2.400 2.033 1.00 79.69 97 GLU A N 1
ATOM 760 C CA . GLU A 1 97 ? 18.739 -1.034 2.516 1.00 79.69 97 GLU A CA 1
ATOM 761 C C . GLU A 1 97 ? 18.750 -0.986 4.055 1.00 79.69 97 GLU A C 1
ATOM 763 O O . GLU A 1 97 ? 19.373 -0.102 4.648 1.00 79.69 97 GLU A O 1
ATOM 768 N N . LEU A 1 98 ? 18.109 -1.960 4.712 1.00 79.62 98 LEU A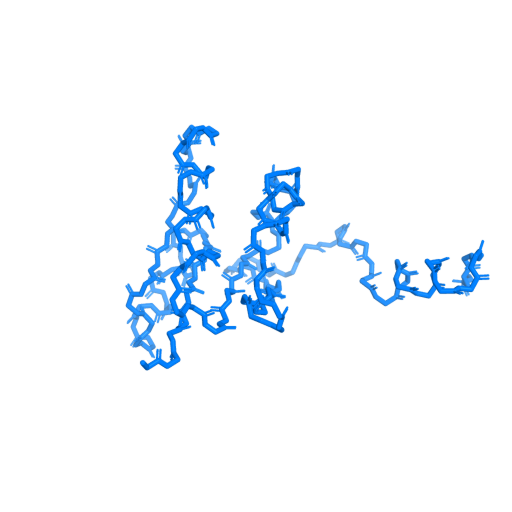 N 1
ATOM 769 C CA . LEU A 1 98 ? 18.076 -2.061 6.171 1.00 79.62 98 LEU A CA 1
ATOM 770 C C . LEU A 1 98 ? 19.479 -2.282 6.747 1.00 79.62 98 LEU A C 1
ATOM 772 O O . LEU A 1 98 ? 19.901 -1.547 7.634 1.00 79.62 98 LEU A O 1
ATOM 776 N N . ILE A 1 99 ? 20.227 -3.238 6.192 1.00 82.56 99 ILE A N 1
ATOM 777 C CA . ILE A 1 99 ? 21.610 -3.537 6.575 1.00 82.56 99 ILE A CA 1
ATOM 778 C C . ILE A 1 99 ? 22.480 -2.294 6.403 1.00 82.56 99 ILE A C 1
ATOM 780 O O . ILE A 1 99 ? 23.196 -1.919 7.327 1.00 82.56 99 ILE A O 1
ATOM 784 N N . LYS A 1 100 ? 22.378 -1.600 5.266 1.00 83.50 100 LYS A N 1
ATOM 785 C CA . LYS A 1 100 ? 23.133 -0.371 5.009 1.00 83.50 100 LYS A CA 1
ATOM 786 C C . LYS A 1 100 ? 22.815 0.717 6.034 1.00 83.50 100 LYS A C 1
ATOM 788 O O . LYS A 1 100 ? 23.731 1.379 6.512 1.00 83.50 100 LYS A O 1
ATOM 793 N N . ARG A 1 101 ? 21.542 0.892 6.403 1.00 81.88 101 ARG A N 1
ATOM 794 C CA . ARG A 1 101 ? 21.120 1.863 7.430 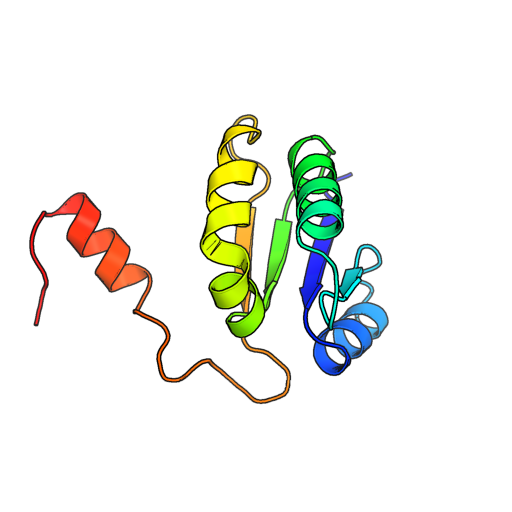1.00 81.88 101 ARG A CA 1
ATOM 795 C C . ARG A 1 101 ? 21.596 1.484 8.830 1.00 81.88 101 ARG A C 1
ATOM 797 O O . ARG A 1 101 ? 21.918 2.373 9.610 1.00 81.88 101 ARG A O 1
ATOM 804 N N . THR A 1 102 ? 21.629 0.193 9.151 1.00 83.75 102 THR A N 1
ATOM 805 C CA . THR A 1 102 ? 22.028 -0.299 10.475 1.00 83.75 102 THR A CA 1
ATOM 806 C C . THR A 1 102 ? 23.545 -0.351 10.650 1.00 83.75 102 THR A C 1
ATOM 808 O O . THR A 1 102 ? 24.042 -0.027 11.723 1.00 83.75 102 THR A O 1
ATOM 811 N N . VAL A 1 103 ? 24.282 -0.757 9.616 1.00 84.75 103 VAL A N 1
ATOM 812 C CA . VAL A 1 103 ? 25.717 -1.072 9.692 1.00 84.75 103 VAL A CA 1
ATOM 813 C C . VAL A 1 103 ? 26.587 0.026 9.054 1.00 84.75 103 VAL A C 1
ATOM 815 O O . VAL A 1 103 ? 27.744 0.191 9.428 1.00 84.75 103 VAL A O 1
ATOM 818 N N . GLY A 1 104 ? 26.040 0.822 8.129 1.00 81.81 104 GLY A N 1
ATOM 819 C CA . GLY A 1 104 ? 26.722 1.965 7.504 1.00 81.81 104 GLY A CA 1
ATOM 820 C C . GLY A 1 104 ? 27.510 1.644 6.230 1.00 81.81 104 GLY A C 1
ATOM 821 O O . GLY A 1 104 ? 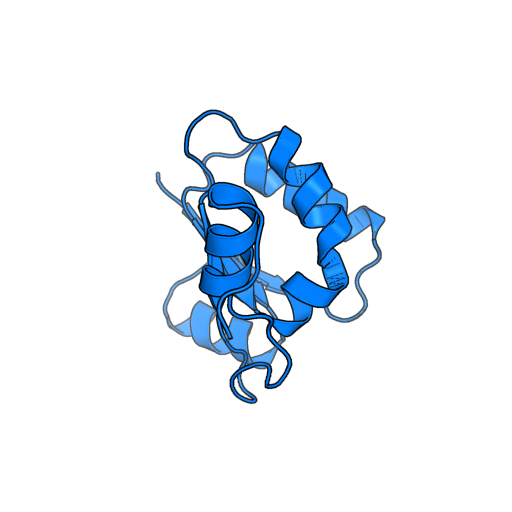28.028 2.562 5.596 1.00 81.81 104 GLY A O 1
ATOM 822 N N . PHE A 1 105 ? 27.580 0.378 5.815 1.00 75.31 105 PHE A N 1
ATOM 823 C CA . PHE A 1 105 ? 28.217 -0.035 4.563 1.00 75.31 105 PHE A CA 1
ATOM 824 C C . PHE A 1 105 ? 27.410 -1.119 3.844 1.00 75.31 105 PHE A C 1
ATOM 826 O O . PHE A 1 105 ? 26.551 -1.779 4.427 1.00 75.31 105 PHE A O 1
ATOM 833 N N . GLU A 1 106 ? 27.666 -1.261 2.546 1.00 72.75 106 GLU A N 1
ATOM 834 C CA . GLU A 1 106 ? 26.995 -2.227 1.682 1.00 72.75 106 GLU A CA 1
ATOM 835 C C . GLU A 1 106 ? 27.743 -3.563 1.705 1.00 72.75 106 GLU A C 1
ATOM 837 O O . GLU A 1 106 ? 28.969 -3.595 1.600 1.00 72.75 106 GLU A O 1
ATOM 842 N N . ILE A 1 107 ? 27.006 -4.663 1.868 1.00 64.69 107 ILE A N 1
ATOM 843 C CA . ILE A 1 107 ? 27.568 -6.014 1.789 1.00 64.69 107 ILE A CA 1
ATOM 844 C C . ILE A 1 107 ? 27.422 -6.480 0.333 1.00 64.69 107 ILE A C 1
ATOM 846 O O . ILE A 1 107 ? 26.302 -6.524 -0.198 1.00 64.69 107 ILE A O 1
ATOM 850 N N . ALA A 1 108 ? 28.564 -6.737 -0.311 1.00 64.06 108 ALA A N 1
ATOM 851 C CA . ALA A 1 108 ? 28.667 -7.180 -1.703 1.00 64.06 108 ALA A CA 1
ATOM 852 C C . ALA A 1 108 ? 28.108 -8.595 -1.889 1.00 64.06 108 ALA A C 1
ATOM 854 O O . ALA A 1 108 ? 28.428 -9.462 -1.046 1.00 64.06 108 ALA A O 1
#

Secondary structure (DSSP, 8-state):
--EEEEEE-HHHHHHHHHTT--EEEE-TT--HHHHHHHHHHHHHSSEEEEEEEHHHHHHTHHHHHHHGGG-BTTBSEEEEE-BTTB--TT---HHHHHHHHHHSS---

Solvent-accessible surface area (backbone atoms only — not comparable to full-atom values): 6268 Å² total; per-residue (Å²): 118,82,37,57,36,39,39,30,55,71,68,43,45,53,54,40,44,76,73,66,48,77,49,67,45,73,59,80,91,58,54,70,70,59,53,50,50,55,44,45,52,48,28,73,44,71,31,42,34,36,40,29,19,42,71,56,48,66,75,42,41,68,58,52,61,59,35,57,72,57,43,61,83,82,32,45,40,77,45,76,38,60,46,81,90,47,68,63,88,81,58,73,55,65,64,57,57,49,46,27,73,74,71,72,54,82,85,131

Foldseek 3Di:
DAAEEEEADPVQQVVVVVVVRDHYHYCVVDDLVVVLVSLLCCQQDNHQEYEYEPVVCVVCVVSNVVSCV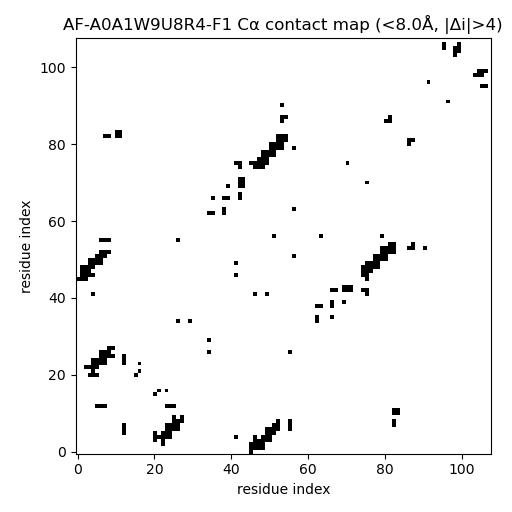SHDPNPHDYDYDHHPVGHDPPPDDVVQVVCCVVVVDGDD

Nearest PDB structures (foldseek):
  4v4a-assembly1_B5  TM=7.015E-01  e=1.009E-02  Escherichia coli
  4d5y-assembly1_u  TM=6.479E-01  e=3.394E-02  Oryctolagus cuniculus
  4v8m-assembly1_BJ  TM=5.698E-01  e=4.443E-02  Trypanosoma brucei brucei TREU927
  8v87-assembly1_K  TM=5.345E-01  e=5.084E-02  Saccharomyces cerevisiae BY4741
  4v91-assembly1_t  TM=6.335E-01  e=2.092E-01  Kluyveromyces lactis

Radius of gyration: 14.57 Å; Cα contacts (8 Å, |Δi|>4): 149; chains: 1; bounding box: 42×28×31 Å